Protein AF-A0A5D0HX13-F1 (afdb_monomer_lite)

Sequence (156 aa):
DEIVETLEDRIVGRVSLNDVHNPLTDELLVKAGDLIDDKIAKAIGDTPIESIEVRSPLSCEALQGICAKCYGRNLATGKMVQRGEAVGVVAAQSIGEPGTQLTLRTFHVGGIAGNISEENKLAVKFDGVAEIEDLKTVKGTDNDGNEVDIVISRTS

Structure (mmCIF, N/CA/C/O backbone):
data_AF-A0A5D0HX13-F1
#
_entry.id   AF-A0A5D0HX13-F1
#
loop_
_atom_site.group_PDB
_atom_site.id
_atom_site.type_symbol
_atom_site.label_atom_id
_atom_site.label_alt_id
_atom_site.label_comp_id
_atom_site.label_asym_id
_atom_site.label_entity_id
_atom_site.label_seq_id
_atom_site.pdbx_PDB_ins_code
_atom_site.Cartn_x
_atom_site.Cartn_y
_atom_site.Cartn_z
_atom_site.occupancy
_atom_site.B_iso_or_equiv
_atom_site.auth_seq_id
_atom_site.auth_comp_id
_atom_site.auth_asym_id
_atom_site.auth_atom_id
_atom_site.pdbx_PDB_model_num
ATOM 1 N N . ASP A 1 1 ? 12.486 6.160 -19.472 1.00 46.28 1 ASP A N 1
ATOM 2 C CA . ASP A 1 1 ? 12.440 5.754 -18.059 1.00 46.28 1 ASP A CA 1
ATOM 3 C C . ASP A 1 1 ? 12.602 4.258 -17.931 1.00 46.28 1 ASP A C 1
ATOM 5 O O . ASP A 1 1 ? 11.804 3.502 -18.473 1.00 46.28 1 ASP A O 1
ATOM 9 N N . GLU A 1 2 ? 13.682 3.838 -17.287 1.00 56.38 2 GLU A N 1
ATOM 10 C CA . GLU A 1 2 ? 13.878 2.450 -16.879 1.00 56.38 2 GLU A CA 1
ATOM 11 C C . GLU A 1 2 ? 12.826 2.127 -15.808 1.00 56.38 2 GLU A C 1
ATOM 13 O O . GLU A 1 2 ? 12.730 2.816 -14.789 1.00 56.38 2 GLU A O 1
ATOM 18 N N . ILE A 1 3 ? 11.963 1.143 -16.070 1.00 61.44 3 ILE A N 1
ATOM 19 C CA . ILE A 1 3 ? 10.926 0.742 -15.116 1.00 61.44 3 ILE A CA 1
ATOM 20 C C . ILE A 1 3 ? 11.617 -0.076 -14.025 1.00 61.44 3 ILE A C 1
ATOM 22 O O . ILE A 1 3 ? 11.815 -1.275 -14.183 1.00 61.44 3 ILE A O 1
ATOM 26 N N . VAL A 1 4 ? 11.999 0.591 -12.934 1.00 72.19 4 VAL A N 1
ATOM 27 C CA . VAL A 1 4 ? 12.655 -0.049 -11.780 1.00 72.19 4 VAL A CA 1
ATOM 28 C C . VAL A 1 4 ? 11.710 -1.033 -11.077 1.00 72.19 4 VAL A C 1
ATOM 30 O O . VAL A 1 4 ? 12.146 -2.085 -10.624 1.00 72.19 4 VAL A O 1
ATOM 33 N N . GLU A 1 5 ? 10.412 -0.717 -11.019 1.00 79.06 5 GLU A N 1
ATOM 34 C CA . GLU A 1 5 ? 9.367 -1.583 -10.457 1.00 79.06 5 GLU A CA 1
ATOM 35 C C . GLU A 1 5 ? 8.088 -1.497 -11.296 1.00 79.06 5 GLU A C 1
ATOM 37 O O . GLU A 1 5 ? 7.680 -0.414 -11.734 1.00 79.06 5 GLU A O 1
ATOM 42 N N . THR A 1 6 ? 7.439 -2.640 -11.507 1.00 88.19 6 THR A N 1
ATOM 43 C CA . THR A 1 6 ? 6.169 -2.738 -12.233 1.00 88.19 6 THR A CA 1
ATOM 44 C C . THR A 1 6 ? 5.003 -2.215 -11.384 1.00 88.19 6 THR A C 1
ATOM 46 O O . THR A 1 6 ? 5.090 -2.086 -10.161 1.00 88.19 6 THR A O 1
ATOM 49 N N . LEU A 1 7 ? 3.874 -1.881 -12.027 1.00 88.62 7 LEU A N 1
ATOM 50 C CA . LEU A 1 7 ? 2.680 -1.422 -11.305 1.00 88.62 7 LEU A CA 1
ATOM 51 C C . LEU A 1 7 ? 2.157 -2.503 -10.350 1.00 88.62 7 LEU A C 1
ATOM 53 O O . LEU A 1 7 ? 1.775 -2.172 -9.231 1.00 88.62 7 LEU A O 1
ATOM 57 N N . GLU A 1 8 ? 2.181 -3.770 -10.777 1.00 90.19 8 GLU A N 1
ATOM 58 C CA . GLU A 1 8 ? 1.754 -4.928 -9.983 1.00 90.19 8 GLU A CA 1
ATOM 59 C C . GLU A 1 8 ? 2.493 -4.997 -8.638 1.00 90.19 8 GLU A C 1
ATOM 61 O O . GLU A 1 8 ? 1.841 -4.987 -7.594 1.00 90.19 8 GLU A O 1
ATOM 66 N N . ASP A 1 9 ? 3.826 -4.931 -8.637 1.00 90.00 9 ASP A N 1
ATOM 67 C CA . ASP A 1 9 ? 4.639 -5.056 -7.421 1.00 90.00 9 ASP A CA 1
ATOM 68 C C . ASP A 1 9 ? 4.383 -3.908 -6.436 1.00 90.00 9 ASP A C 1
ATOM 70 O O . ASP A 1 9 ? 4.403 -4.091 -5.216 1.00 90.00 9 ASP A O 1
ATOM 74 N N . ARG A 1 10 ? 4.061 -2.716 -6.953 1.00 90.50 10 ARG A N 1
ATOM 75 C CA . ARG A 1 10 ? 3.806 -1.522 -6.135 1.00 90.50 10 ARG A CA 1
ATOM 76 C C . ARG A 1 10 ? 2.434 -1.518 -5.463 1.00 90.50 10 ARG A C 1
ATOM 78 O O . ARG A 1 10 ? 2.281 -0.897 -4.404 1.00 90.50 10 ARG A O 1
ATOM 85 N N . ILE A 1 11 ? 1.426 -2.146 -6.074 1.00 92.69 11 ILE A N 1
ATOM 86 C CA . ILE A 1 11 ? 0.038 -2.116 -5.578 1.00 92.69 11 ILE A CA 1
ATOM 87 C C . ILE A 1 11 ? -0.329 -3.327 -4.716 1.00 92.69 11 ILE A C 1
ATOM 89 O O . ILE A 1 11 ? -1.286 -3.237 -3.940 1.00 92.69 11 ILE A O 1
ATOM 93 N N . VAL A 1 12 ? 0.410 -4.439 -4.810 1.00 94.19 12 VAL A N 1
ATOM 94 C CA . VAL A 1 12 ? 0.149 -5.645 -4.009 1.00 94.19 12 VAL A CA 1
ATOM 95 C C . VAL A 1 12 ? 0.103 -5.311 -2.517 1.00 94.19 12 VAL A C 1
ATOM 97 O O . VAL A 1 12 ? 0.965 -4.636 -1.953 1.00 94.19 12 VAL A O 1
ATOM 100 N N . GLY A 1 13 ? -0.940 -5.797 -1.847 1.00 93.50 13 GLY A N 1
ATOM 101 C CA . GLY A 1 13 ? -1.130 -5.620 -0.413 1.00 93.50 13 GLY A CA 1
ATOM 102 C C . GLY A 1 13 ? -1.632 -4.235 0.000 1.00 93.50 13 GLY A C 1
ATOM 103 O O . GLY A 1 13 ? -1.817 -3.997 1.197 1.00 93.50 13 GLY A O 1
ATOM 104 N N . ARG A 1 14 ? -1.892 -3.324 -0.943 1.00 95.25 14 ARG A N 1
ATOM 105 C CA . ARG A 1 14 ? -2.580 -2.053 -0.677 1.00 95.25 14 ARG A CA 1
ATOM 106 C C . ARG A 1 14 ? -4.092 -2.213 -0.791 1.00 95.25 14 ARG A C 1
ATOM 108 O O . ARG A 1 14 ? -4.596 -3.212 -1.287 1.00 95.25 14 ARG A O 1
ATOM 115 N N . VAL A 1 15 ? -4.824 -1.227 -0.280 1.00 95.88 15 VAL A N 1
ATOM 116 C CA . VAL A 1 15 ? -6.291 -1.183 -0.351 1.00 95.88 15 VAL A CA 1
ATOM 117 C C . VAL A 1 15 ? -6.694 -0.133 -1.373 1.00 95.88 15 VAL A C 1
ATOM 119 O O . VAL A 1 15 ? -6.212 1.000 -1.289 1.00 95.88 15 VAL A O 1
ATOM 122 N N . SER A 1 16 ? -7.580 -0.490 -2.303 1.00 96.00 16 SER A N 1
ATOM 123 C CA . SER A 1 16 ? -8.045 0.444 -3.331 1.00 96.00 16 SER A CA 1
ATOM 124 C C . SER A 1 16 ? -8.843 1.590 -2.707 1.00 96.00 16 SER A C 1
ATOM 126 O O . SER A 1 16 ? -9.630 1.374 -1.776 1.00 96.00 16 SER A O 1
ATOM 128 N N . LEU A 1 17 ? -8.640 2.817 -3.191 1.00 94.06 17 LEU A N 1
ATOM 129 C CA . LEU A 1 17 ? -9.460 3.960 -2.787 1.00 94.06 17 LEU A CA 1
ATOM 130 C C . LEU A 1 17 ? -10.790 3.976 -3.546 1.00 94.06 17 LEU A C 1
ATOM 132 O O . LEU A 1 17 ? -11.833 4.156 -2.921 1.00 94.06 17 LEU A O 1
ATOM 136 N N . ASN A 1 18 ? -10.731 3.734 -4.856 1.00 93.38 18 ASN A N 1
ATOM 137 C CA . ASN A 1 18 ? -11.857 3.788 -5.783 1.00 93.38 18 ASN A CA 1
ATOM 138 C C . ASN A 1 18 ? -12.126 2.414 -6.416 1.00 93.38 18 ASN A C 1
ATOM 140 O O . ASN A 1 18 ? -11.303 1.499 -6.322 1.00 93.38 18 ASN A O 1
ATOM 144 N N . ASP A 1 19 ? -13.291 2.267 -7.042 1.00 93.56 19 ASP A N 1
ATOM 145 C CA . ASP A 1 19 ? -13.592 1.102 -7.872 1.00 93.56 19 ASP A CA 1
ATOM 146 C C . ASP A 1 19 ? -12.691 1.141 -9.118 1.00 93.56 19 ASP A C 1
ATOM 148 O O . ASP A 1 19 ? -12.628 2.157 -9.813 1.00 93.56 19 ASP A O 1
ATOM 152 N N . VAL A 1 20 ? -11.967 0.054 -9.387 1.00 91.62 20 VAL A N 1
ATOM 153 C CA . VAL A 1 20 ? -11.089 -0.064 -10.558 1.00 91.62 20 VAL A CA 1
ATOM 154 C C . VAL A 1 20 ? -11.750 -0.995 -11.559 1.00 91.62 20 VAL A C 1
ATOM 156 O O . VAL A 1 20 ? -11.992 -2.168 -11.266 1.00 91.62 20 VAL A O 1
ATOM 159 N N . HIS A 1 21 ? -12.013 -0.465 -12.747 1.00 91.06 21 HIS A N 1
ATOM 160 C CA . HIS A 1 21 ? -12.607 -1.192 -13.860 1.00 91.06 21 HIS A CA 1
ATOM 161 C C . HIS A 1 21 ? -11.573 -1.443 -14.950 1.00 91.06 21 HIS A C 1
ATOM 163 O O . HIS A 1 21 ? -10.673 -0.632 -15.170 1.00 91.06 21 HIS A O 1
ATOM 169 N N . ASN A 1 22 ? -11.725 -2.556 -15.657 1.00 89.75 22 ASN A N 1
ATOM 170 C CA . ASN A 1 22 ? -10.958 -2.820 -16.859 1.00 89.75 22 ASN A CA 1
ATOM 171 C C . ASN A 1 22 ? -11.468 -1.914 -17.999 1.00 89.75 22 ASN A C 1
ATOM 173 O O . ASN A 1 22 ? -12.632 -2.036 -18.381 1.00 89.75 22 ASN A O 1
ATOM 177 N N . PRO A 1 23 ? -10.627 -1.054 -18.600 1.00 85.81 23 PRO A N 1
ATOM 178 C CA . PRO A 1 23 ? -11.056 -0.149 -19.669 1.00 85.81 23 PRO A CA 1
ATOM 179 C C . PRO A 1 23 ? -11.479 -0.867 -20.963 1.00 85.81 23 PRO A C 1
ATOM 181 O O . PRO A 1 23 ? -12.130 -0.259 -21.808 1.00 85.81 23 PRO A O 1
ATOM 184 N N . LEU A 1 24 ? -11.104 -2.139 -21.142 1.00 86.00 24 LEU A N 1
ATOM 185 C CA . LEU A 1 24 ? -11.414 -2.923 -22.342 1.00 86.00 24 LEU A CA 1
ATOM 186 C C . LEU A 1 24 ? -12.722 -3.710 -22.216 1.00 86.00 24 LEU A C 1
ATOM 188 O O . LEU A 1 24 ? -13.447 -3.852 -23.198 1.00 86.00 24 LEU A O 1
ATOM 192 N N . THR A 1 25 ? -13.005 -4.254 -21.030 1.00 87.44 25 THR A N 1
ATOM 193 C CA . THR A 1 25 ? -14.149 -5.155 -20.795 1.00 87.44 25 THR A CA 1
ATOM 194 C C . THR A 1 25 ? -15.234 -4.552 -19.908 1.00 87.44 25 THR A C 1
ATOM 196 O O . THR A 1 25 ? -16.294 -5.158 -19.775 1.00 87.44 25 THR A O 1
ATOM 199 N N . ASP A 1 26 ? -14.975 -3.389 -19.301 1.00 85.88 26 ASP A N 1
ATOM 200 C CA . ASP A 1 26 ? -15.815 -2.730 -18.287 1.00 85.88 26 ASP A CA 1
ATOM 201 C C . ASP A 1 26 ? -16.067 -3.590 -17.027 1.00 85.88 26 ASP A C 1
ATOM 203 O O . ASP A 1 26 ? -16.931 -3.313 -16.193 1.00 85.88 26 ASP A O 1
ATOM 207 N N . GLU A 1 27 ? -15.281 -4.655 -16.849 1.00 90.44 27 GLU A N 1
ATOM 208 C CA . GLU A 1 27 ? -15.369 -5.543 -15.694 1.00 90.44 27 GLU A CA 1
ATOM 209 C C . GLU A 1 27 ? -14.724 -4.899 -14.460 1.00 90.44 27 GLU A C 1
ATOM 211 O O . GLU A 1 27 ? -13.634 -4.328 -14.532 1.00 90.44 27 GLU A O 1
ATOM 216 N N . LEU A 1 28 ? -15.386 -5.010 -13.307 1.00 91.19 28 LEU A N 1
ATOM 217 C CA . LEU A 1 28 ? -14.853 -4.544 -12.029 1.00 91.19 28 LEU A CA 1
ATOM 218 C C . LEU A 1 28 ? -13.714 -5.469 -11.564 1.00 91.19 28 LEU A C 1
ATOM 220 O O . LEU A 1 28 ? -13.959 -6.620 -11.206 1.00 91.19 28 LEU A O 1
ATOM 224 N N . LEU A 1 29 ? -12.485 -4.949 -11.516 1.00 90.56 29 LEU A N 1
ATOM 225 C CA . LEU A 1 29 ? -11.296 -5.684 -11.067 1.00 90.56 29 LEU A CA 1
ATOM 226 C C . LEU A 1 29 ? -11.161 -5.677 -9.541 1.00 90.56 29 LEU A C 1
ATOM 228 O O . LEU A 1 29 ? -10.878 -6.706 -8.928 1.00 90.56 29 LEU A O 1
ATOM 232 N N . VAL A 1 30 ? -11.355 -4.510 -8.921 1.00 93.38 30 VAL A N 1
ATOM 233 C CA . VAL A 1 30 ? -11.331 -4.351 -7.462 1.00 93.38 30 VAL A CA 1
ATOM 234 C C . VAL A 1 30 ? -12.288 -3.257 -7.025 1.00 93.38 30 VAL A C 1
ATOM 236 O O . VAL A 1 30 ? -12.402 -2.213 -7.664 1.00 93.38 30 VAL A O 1
ATOM 239 N N . LYS A 1 31 ? -12.975 -3.498 -5.910 1.00 94.62 31 LYS A N 1
ATOM 240 C CA . LYS A 1 31 ? -13.889 -2.536 -5.308 1.00 94.62 31 LYS A CA 1
ATOM 241 C C . LYS A 1 31 ? -13.152 -1.564 -4.382 1.00 94.62 31 LYS A C 1
ATOM 243 O O . LYS A 1 31 ? -12.159 -1.908 -3.736 1.00 94.62 31 LYS A O 1
ATOM 248 N N . ALA A 1 32 ? -13.691 -0.363 -4.242 1.00 94.31 32 ALA A N 1
ATOM 249 C CA . ALA A 1 32 ? -13.284 0.636 -3.276 1.00 94.31 32 ALA A CA 1
ATOM 250 C C . ALA A 1 32 ? -13.268 0.051 -1.855 1.00 94.31 32 ALA A C 1
ATOM 252 O O . ALA A 1 32 ? -14.277 -0.419 -1.317 1.00 94.31 32 ALA A O 1
ATOM 253 N N . GLY A 1 33 ? -12.107 0.131 -1.210 1.00 92.44 33 GLY A N 1
ATOM 254 C CA . GLY A 1 33 ? -11.909 -0.315 0.161 1.00 92.44 33 GLY A CA 1
ATOM 255 C C . GLY A 1 33 ? -11.588 -1.798 0.338 1.00 92.44 33 GLY A C 1
ATOM 256 O O . GLY A 1 33 ? -11.476 -2.199 1.507 1.00 92.44 33 GLY A O 1
ATOM 257 N N . ASP A 1 34 ? -11.413 -2.547 -0.756 1.00 94.25 34 ASP A N 1
ATOM 258 C CA . ASP A 1 34 ? -10.943 -3.935 -0.762 1.00 94.25 34 ASP A CA 1
ATOM 259 C C . ASP A 1 34 ? -9.421 -4.029 -0.951 1.00 94.25 34 ASP A C 1
ATOM 261 O O . ASP A 1 34 ? -8.762 -3.115 -1.459 1.00 94.25 34 ASP A O 1
ATOM 265 N N . LEU A 1 35 ? -8.856 -5.137 -0.467 1.00 94.25 35 LEU A N 1
ATOM 266 C CA . LEU A 1 35 ? -7.428 -5.427 -0.536 1.00 94.25 35 LEU A CA 1
ATOM 267 C C . LEU A 1 35 ? -7.051 -5.904 -1.943 1.00 94.25 35 LEU A C 1
ATOM 269 O O . LEU A 1 35 ? -7.709 -6.773 -2.508 1.00 94.25 35 LEU A O 1
ATOM 273 N N . ILE A 1 36 ? -5.956 -5.370 -2.471 1.00 94.81 36 ILE A N 1
ATOM 274 C CA . ILE A 1 36 ? -5.354 -5.815 -3.722 1.00 94.81 36 ILE A CA 1
ATOM 275 C C . ILE A 1 36 ? -4.466 -7.024 -3.411 1.00 94.81 36 ILE A C 1
ATOM 277 O O . ILE A 1 36 ? -3.342 -6.891 -2.919 1.00 94.81 36 ILE A O 1
ATOM 281 N N . ASP A 1 37 ? -4.998 -8.215 -3.666 1.00 92.69 37 ASP A N 1
ATOM 282 C CA . ASP A 1 37 ? -4.248 -9.470 -3.596 1.00 92.69 37 ASP A CA 1
ATOM 283 C C . ASP A 1 37 ? -3.393 -9.683 -4.852 1.00 92.69 37 ASP A C 1
ATOM 285 O O . ASP A 1 37 ? -3.631 -9.073 -5.892 1.00 92.69 37 ASP A O 1
ATOM 289 N N . ASP A 1 38 ? -2.449 -10.625 -4.790 1.00 92.38 38 ASP A N 1
ATOM 290 C CA . ASP A 1 38 ? -1.531 -10.953 -5.892 1.00 92.38 38 ASP A CA 1
ATOM 291 C C . ASP A 1 38 ? -2.270 -11.260 -7.212 1.00 92.38 38 ASP A C 1
ATOM 293 O O . ASP A 1 38 ? -1.835 -10.884 -8.296 1.00 92.38 38 ASP A O 1
ATOM 297 N N . LYS A 1 39 ? -3.446 -11.900 -7.128 1.00 92.81 39 LYS A N 1
ATOM 298 C CA . LYS A 1 39 ? -4.290 -12.193 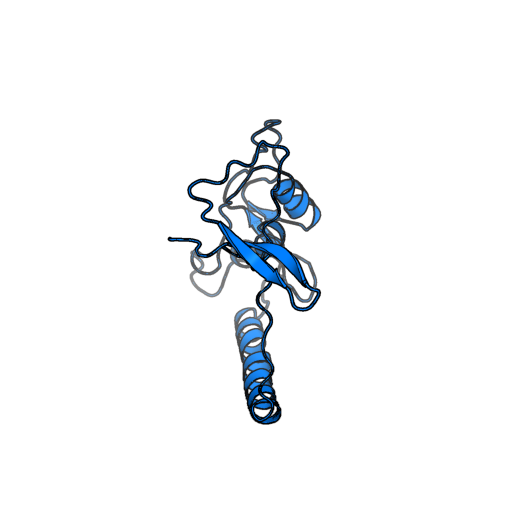-8.300 1.00 92.81 39 LYS A CA 1
ATOM 299 C C . LYS A 1 39 ? -4.898 -10.936 -8.920 1.00 92.81 39 LYS A C 1
ATOM 301 O O . LYS A 1 39 ? -4.962 -10.835 -10.139 1.00 92.81 39 LYS A O 1
ATOM 306 N N . ILE A 1 40 ? -5.358 -10.011 -8.078 1.00 92.12 40 ILE A N 1
ATOM 307 C CA . ILE A 1 40 ? -5.976 -8.752 -8.507 1.00 92.12 40 ILE A CA 1
ATOM 308 C C . ILE A 1 40 ? -4.897 -7.843 -9.094 1.00 92.12 40 ILE A C 1
ATOM 310 O O . ILE A 1 40 ? -5.100 -7.272 -10.159 1.00 92.12 40 ILE A O 1
ATOM 314 N N . ALA A 1 41 ? -3.733 -7.760 -8.445 1.00 92.81 41 ALA A N 1
ATOM 315 C CA . ALA A 1 41 ? -2.598 -6.991 -8.941 1.00 92.81 41 ALA A CA 1
ATOM 316 C C . ALA A 1 41 ? -2.138 -7.471 -10.320 1.00 92.81 41 ALA A C 1
ATOM 318 O O . ALA A 1 41 ? -1.926 -6.647 -11.204 1.00 92.81 41 ALA A O 1
ATOM 319 N N . LYS A 1 42 ? -2.069 -8.792 -10.528 1.00 92.50 42 LYS A N 1
ATOM 320 C CA . LYS A 1 42 ? -1.749 -9.363 -11.837 1.00 92.50 42 LYS A CA 1
ATOM 321 C C . LYS A 1 42 ? -2.812 -9.038 -12.888 1.00 92.50 42 LYS A C 1
ATOM 323 O O . LYS A 1 42 ? -2.473 -8.577 -13.968 1.00 92.50 42 LYS A O 1
ATOM 328 N N . ALA A 1 43 ? -4.093 -9.210 -12.552 1.00 91.19 43 ALA A N 1
ATOM 329 C CA . ALA A 1 43 ? -5.187 -8.860 -13.459 1.00 91.19 43 ALA A CA 1
ATOM 330 C C . ALA A 1 43 ? -5.150 -7.376 -13.862 1.00 91.19 43 ALA A C 1
ATOM 332 O O . ALA A 1 43 ? -5.430 -7.048 -15.006 1.00 91.19 43 ALA A O 1
ATOM 333 N N . ILE A 1 44 ? -4.764 -6.489 -12.942 1.00 90.00 44 ILE A N 1
ATOM 334 C CA . ILE A 1 44 ? -4.532 -5.069 -13.218 1.00 90.00 44 ILE A CA 1
ATOM 335 C C . ILE A 1 44 ? -3.296 -4.870 -14.107 1.00 90.00 44 ILE A C 1
ATOM 337 O O . ILE A 1 44 ? -3.357 -4.091 -15.053 1.00 90.00 44 ILE A O 1
ATOM 341 N N . GLY A 1 45 ? -2.190 -5.565 -13.838 1.00 88.44 45 GLY A N 1
ATOM 342 C CA . GLY A 1 45 ? -0.967 -5.487 -14.645 1.00 88.44 45 GLY A CA 1
ATOM 343 C C . GLY A 1 45 ? -1.159 -5.934 -16.098 1.00 88.44 45 GLY A C 1
ATOM 344 O O . GLY A 1 45 ? -0.512 -5.392 -16.991 1.00 88.44 45 GLY A O 1
ATOM 345 N N . ASP A 1 46 ? -2.091 -6.860 -16.339 1.00 89.00 46 ASP A N 1
ATOM 346 C CA . ASP A 1 46 ? -2.480 -7.326 -17.677 1.00 89.00 46 ASP A CA 1
ATOM 347 C C . ASP A 1 46 ? -3.373 -6.313 -18.434 1.00 89.00 46 ASP A C 1
ATOM 349 O O . ASP A 1 46 ? -3.622 -6.467 -19.632 1.00 89.00 46 ASP A O 1
ATOM 353 N N . THR A 1 47 ? -3.869 -5.267 -17.761 1.00 87.88 47 THR A N 1
ATOM 354 C CA . THR A 1 47 ? -4.663 -4.192 -18.381 1.00 87.88 47 THR A CA 1
ATOM 355 C C . THR A 1 47 ? -3.805 -2.977 -18.736 1.00 87.88 47 THR A C 1
ATOM 357 O O . THR A 1 47 ? -2.756 -2.762 -18.133 1.00 87.88 47 THR A O 1
ATOM 360 N N . PRO A 1 48 ? -4.249 -2.109 -19.668 1.00 85.94 48 PRO A N 1
ATOM 361 C CA . PRO A 1 48 ? -3.521 -0.886 -20.019 1.00 85.94 48 PRO A CA 1
ATOM 362 C C . PRO A 1 48 ? -3.655 0.226 -18.954 1.00 85.94 48 PRO A C 1
ATOM 364 O O . PRO A 1 48 ? -3.604 1.409 -19.279 1.00 85.94 48 PRO A O 1
ATOM 367 N N . ILE A 1 49 ? -3.873 -0.128 -17.683 1.00 87.38 49 ILE A N 1
ATOM 368 C CA . ILE A 1 49 ? -3.985 0.827 -16.579 1.00 87.38 49 ILE A CA 1
ATOM 369 C C . ILE A 1 49 ? -2.578 1.232 -16.137 1.00 87.38 49 ILE A C 1
ATOM 371 O O . ILE A 1 49 ? -1.786 0.402 -15.702 1.00 87.38 49 ILE A O 1
ATOM 375 N N . GLU A 1 50 ? -2.275 2.526 -16.210 1.00 86.38 50 GLU A N 1
ATOM 376 C CA . GLU A 1 50 ? -0.957 3.052 -15.830 1.00 86.38 50 GLU A CA 1
ATOM 377 C C . GLU A 1 50 ? -0.895 3.543 -14.378 1.00 86.38 50 GLU A C 1
ATOM 379 O O . GLU A 1 50 ? 0.181 3.610 -13.784 1.00 86.38 50 GLU A O 1
ATOM 384 N N . SER A 1 51 ? -2.038 3.897 -13.783 1.00 89.12 51 SER A N 1
ATOM 385 C CA . SER A 1 51 ? -2.095 4.461 -12.433 1.00 89.12 51 SER A CA 1
ATOM 386 C C . SER A 1 51 ? -3.376 4.083 -11.696 1.00 89.12 51 SER A C 1
ATOM 388 O O . SER A 1 51 ? -4.440 3.955 -12.299 1.00 89.12 51 SER A O 1
ATOM 390 N N . ILE A 1 52 ? -3.256 3.890 -10.379 1.00 91.25 52 ILE A N 1
ATOM 391 C CA . ILE A 1 52 ? -4.360 3.549 -9.475 1.00 91.25 52 ILE A CA 1
ATOM 392 C C . ILE A 1 52 ? -4.216 4.339 -8.180 1.00 91.25 52 ILE A C 1
ATOM 394 O O . ILE A 1 52 ? -3.122 4.476 -7.629 1.00 91.25 52 ILE A O 1
ATOM 398 N N . GLU A 1 53 ? -5.346 4.806 -7.659 1.00 93.19 53 GLU A N 1
ATOM 399 C CA . GLU A 1 53 ? -5.419 5.433 -6.348 1.00 93.19 53 GLU A CA 1
ATOM 400 C C . GLU A 1 53 ? -5.602 4.384 -5.247 1.00 93.19 53 GLU A C 1
ATOM 402 O O . GLU A 1 53 ? -6.609 3.675 -5.173 1.00 93.19 53 GLU A O 1
ATOM 407 N N . VAL A 1 54 ? -4.622 4.314 -4.348 1.00 95.50 54 VAL A N 1
ATOM 408 C CA . VAL A 1 54 ? -4.636 3.423 -3.185 1.00 95.50 54 VAL A CA 1
ATOM 409 C C . VAL A 1 54 ? -4.652 4.222 -1.891 1.00 95.50 54 VAL A C 1
ATOM 411 O O . VAL A 1 54 ? -4.188 5.361 -1.818 1.00 95.50 54 VAL A O 1
ATOM 414 N N . ARG A 1 55 ? -5.156 3.609 -0.821 1.00 95.19 55 ARG A N 1
ATOM 415 C CA . ARG A 1 55 ? -5.084 4.205 0.514 1.00 95.19 55 ARG A CA 1
ATOM 416 C C . ARG A 1 55 ? -3.640 4.222 1.007 1.00 95.19 55 ARG A C 1
ATOM 418 O O . ARG A 1 55 ? -2.908 3.246 0.858 1.00 95.19 55 ARG A O 1
ATOM 425 N N . SER A 1 56 ? -3.268 5.323 1.653 1.00 94.44 56 SER A N 1
ATOM 426 C CA . SER A 1 56 ? -1.928 5.536 2.194 1.00 94.44 56 SER A CA 1
ATOM 427 C C . SER A 1 56 ? -1.965 5.769 3.707 1.00 94.44 56 SER A C 1
ATOM 429 O O . SER A 1 56 ? -2.917 6.375 4.214 1.00 94.44 56 SER A O 1
ATOM 431 N N . PRO A 1 57 ? -0.920 5.355 4.452 1.00 93.81 57 PRO A N 1
ATOM 432 C CA . PRO A 1 57 ? -0.724 5.774 5.836 1.00 93.81 57 PRO A CA 1
ATOM 433 C C . PRO A 1 57 ? -0.628 7.297 5.996 1.00 93.81 57 PRO A C 1
ATOM 435 O O . PRO A 1 57 ? -1.047 7.818 7.024 1.00 93.81 57 PRO A O 1
ATOM 438 N N . LEU A 1 58 ? -0.115 8.008 4.981 1.00 93.31 58 LEU A N 1
ATOM 439 C CA . LEU A 1 58 ? 0.064 9.467 5.004 1.00 93.31 58 LEU A CA 1
ATOM 440 C C . LEU A 1 58 ? -1.261 10.233 4.925 1.00 93.31 58 LEU A C 1
ATOM 442 O O . LEU A 1 58 ? -1.357 11.348 5.423 1.00 93.31 58 LEU A O 1
ATOM 446 N N . SER A 1 59 ? -2.279 9.631 4.312 1.00 94.38 59 SER A N 1
ATOM 447 C CA . SER A 1 59 ? -3.613 10.212 4.151 1.00 94.38 59 SER A CA 1
ATOM 448 C C . SER A 1 59 ? -4.617 9.625 5.153 1.00 94.38 59 SER A C 1
ATOM 450 O O . SER A 1 59 ? -5.819 9.599 4.894 1.00 94.38 59 SER A O 1
ATOM 452 N N . CYS A 1 60 ? -4.138 9.049 6.260 1.00 95.19 60 CYS A N 1
ATOM 453 C CA . CYS A 1 60 ? -4.988 8.419 7.264 1.00 95.19 60 CYS A CA 1
ATOM 454 C C . CYS A 1 60 ? -5.525 9.462 8.254 1.00 95.19 60 CYS A C 1
ATOM 456 O O . CYS A 1 60 ? -4.758 10.128 8.936 1.00 95.19 60 CYS A O 1
ATOM 458 N N . GLU A 1 61 ? -6.845 9.535 8.412 1.00 94.69 61 GLU A N 1
ATOM 459 C CA . GLU A 1 61 ? -7.526 10.480 9.318 1.00 94.69 61 GLU A CA 1
ATOM 460 C C . GLU A 1 61 ? -7.637 9.970 10.770 1.00 94.69 61 GLU A C 1
ATOM 462 O O . GLU A 1 61 ? -8.418 10.474 11.577 1.00 94.69 61 GLU A O 1
ATOM 467 N N . ALA A 1 62 ? -6.895 8.918 11.120 1.00 92.75 62 ALA A N 1
ATOM 468 C CA . ALA A 1 62 ? -6.927 8.364 12.468 1.00 92.75 62 ALA A CA 1
ATOM 469 C C . ALA A 1 62 ? -6.222 9.318 13.445 1.00 92.75 62 ALA A C 1
ATOM 471 O O . ALA A 1 62 ? -5.074 9.688 13.227 1.00 92.75 62 ALA A O 1
ATOM 472 N N . LEU A 1 63 ? -6.890 9.670 14.550 1.00 91.81 63 LEU A N 1
ATOM 473 C CA . LEU A 1 63 ? -6.342 10.574 15.574 1.00 91.81 63 LEU A CA 1
ATOM 474 C C . LEU A 1 63 ? -5.040 10.053 16.203 1.00 91.81 63 LEU A C 1
ATOM 476 O O . LEU A 1 63 ? -4.167 10.836 16.564 1.00 91.81 63 LEU A O 1
ATOM 480 N N . GLN A 1 64 ? -4.921 8.732 16.356 1.00 90.12 64 GLN A N 1
ATOM 481 C CA . GLN A 1 64 ? -3.738 8.080 16.903 1.00 90.12 64 GLN A CA 1
ATOM 482 C C . GLN A 1 64 ? -3.481 6.761 16.171 1.00 90.12 64 GLN A C 1
ATOM 484 O O . GLN A 1 64 ? -4.348 5.887 16.109 1.00 90.12 64 GLN A O 1
ATOM 489 N N . GLY A 1 65 ? -2.264 6.606 15.649 1.00 91.44 65 GLY A N 1
ATOM 490 C CA . GLY A 1 65 ? -1.874 5.441 14.857 1.00 91.44 65 GLY A CA 1
ATOM 491 C C . GLY A 1 65 ? -2.420 5.484 13.428 1.00 91.44 65 GLY A C 1
ATOM 492 O O . GLY A 1 65 ? -2.704 6.547 12.887 1.00 91.44 65 GLY A O 1
ATOM 493 N N . ILE A 1 66 ? -2.532 4.314 12.799 1.00 94.31 66 ILE A N 1
ATOM 494 C CA . ILE A 1 66 ? -2.974 4.161 11.407 1.00 94.31 66 ILE A CA 1
ATOM 495 C C . ILE A 1 66 ? -4.095 3.119 11.373 1.00 94.31 66 ILE A C 1
ATOM 497 O O . ILE A 1 66 ? -4.037 2.108 12.076 1.00 94.31 66 ILE A O 1
ATOM 501 N N . CYS A 1 67 ? -5.136 3.350 10.570 1.00 94.88 67 CYS A N 1
ATOM 502 C CA . CYS A 1 67 ? -6.201 2.363 10.409 1.00 94.88 67 CYS A CA 1
ATOM 503 C C . CYS A 1 67 ? -5.726 1.168 9.566 1.00 94.88 67 CYS A C 1
ATOM 505 O O . CYS A 1 67 ? -4.891 1.319 8.674 1.00 94.88 67 CYS A O 1
ATOM 507 N N . ALA A 1 68 ? -6.314 -0.014 9.786 1.00 94.06 68 ALA A N 1
ATOM 508 C CA . ALA A 1 68 ? -5.922 -1.224 9.059 1.00 94.06 68 ALA A CA 1
ATOM 509 C C . ALA A 1 68 ? -5.959 -1.022 7.535 1.00 94.06 68 ALA A C 1
ATOM 511 O O . ALA A 1 68 ? -5.004 -1.364 6.851 1.00 94.06 68 ALA A O 1
ATOM 512 N N . LYS A 1 69 ? -7.009 -0.377 7.009 1.00 94.19 69 LYS A N 1
ATOM 513 C CA . LYS A 1 69 ? -7.177 -0.146 5.565 1.00 94.19 69 LYS A CA 1
ATOM 514 C C . LYS A 1 69 ? -6.114 0.770 4.948 1.00 94.19 69 LYS A C 1
ATOM 516 O O . LYS A 1 69 ? -5.763 0.569 3.798 1.00 94.19 69 LYS A O 1
ATOM 521 N N . CYS A 1 70 ? -5.609 1.762 5.680 1.00 94.88 70 CYS A N 1
ATOM 522 C CA . CYS A 1 70 ? -4.553 2.648 5.179 1.00 94.88 70 CYS A CA 1
ATOM 523 C C . CYS A 1 70 ? -3.171 1.993 5.213 1.00 94.88 70 CYS A C 1
ATOM 525 O O . CYS A 1 70 ? -2.306 2.368 4.430 1.00 94.88 70 CYS A O 1
ATOM 527 N N . TYR A 1 71 ? -2.955 1.030 6.112 1.00 94.94 71 TYR A N 1
ATOM 528 C CA . TYR A 1 71 ? -1.727 0.243 6.131 1.00 94.94 71 TYR A CA 1
ATOM 529 C C . TYR A 1 71 ? -1.754 -0.859 5.062 1.00 94.94 71 TYR A C 1
ATOM 531 O O . TYR A 1 71 ? -0.842 -0.932 4.240 1.00 94.94 71 TYR A O 1
ATOM 539 N N . GLY A 1 72 ? -2.832 -1.653 5.036 1.00 94.75 72 GLY A N 1
ATOM 540 C CA . GLY A 1 72 ? -3.029 -2.756 4.101 1.00 94.75 72 GLY A CA 1
ATOM 541 C C . GLY A 1 72 ? -2.607 -4.112 4.672 1.00 94.75 72 GLY A C 1
ATOM 542 O O . GLY A 1 72 ? -2.946 -4.480 5.804 1.00 94.75 72 GLY A O 1
ATOM 543 N N . ARG A 1 73 ? -1.883 -4.872 3.855 1.00 94.44 73 ARG A N 1
ATOM 544 C CA . ARG A 1 73 ? -1.356 -6.201 4.157 1.00 94.44 73 ARG A CA 1
ATOM 545 C C . ARG A 1 73 ? -0.100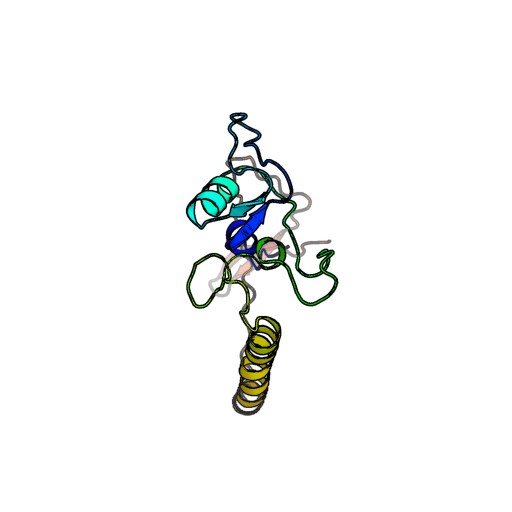 -6.104 5.015 1.00 94.44 73 ARG A C 1
ATOM 547 O O . ARG A 1 73 ? 0.808 -5.323 4.752 1.00 94.44 73 ARG A O 1
ATOM 554 N N . ASN A 1 74 ? -0.030 -6.948 6.031 1.00 93.19 74 ASN A N 1
ATOM 555 C CA . ASN A 1 74 ? 1.189 -7.203 6.771 1.00 93.19 74 ASN A CA 1
ATOM 556 C C . ASN A 1 74 ? 2.110 -8.096 5.925 1.00 93.19 74 ASN A C 1
ATOM 558 O O . ASN A 1 74 ? 1.753 -9.225 5.580 1.00 93.19 74 ASN A O 1
ATOM 562 N N . LEU A 1 75 ? 3.297 -7.581 5.605 1.00 88.00 75 LEU A N 1
ATOM 563 C CA . LEU A 1 75 ? 4.274 -8.248 4.742 1.00 88.00 75 LEU A CA 1
ATOM 564 C C . LEU A 1 75 ? 4.863 -9.522 5.367 1.00 88.00 75 LEU A C 1
ATOM 566 O O . LEU A 1 75 ? 5.267 -10.416 4.635 1.00 88.00 75 LEU A O 1
ATOM 570 N N . ALA A 1 76 ? 4.861 -9.650 6.698 1.00 88.62 76 ALA A N 1
ATOM 571 C CA . ALA A 1 76 ? 5.377 -10.837 7.377 1.00 88.62 76 ALA A CA 1
ATOM 572 C C . ALA A 1 76 ? 4.388 -12.013 7.356 1.00 88.62 76 ALA A C 1
ATOM 574 O O . ALA A 1 76 ? 4.790 -13.170 7.266 1.00 88.62 76 ALA A O 1
ATOM 575 N N . THR A 1 77 ? 3.085 -11.734 7.451 1.00 89.00 77 THR A N 1
ATOM 576 C CA . THR A 1 77 ? 2.043 -12.778 7.529 1.00 89.00 77 THR A CA 1
ATOM 577 C C . THR A 1 77 ? 1.298 -12.990 6.218 1.00 89.00 77 THR A C 1
ATOM 579 O O . THR A 1 77 ? 0.578 -13.978 6.066 1.00 89.00 77 THR A O 1
ATOM 582 N N . GLY A 1 78 ? 1.429 -12.052 5.283 1.00 88.69 78 GLY A N 1
ATOM 583 C CA . GLY A 1 78 ? 0.726 -12.071 4.012 1.00 88.69 78 GLY A CA 1
ATOM 584 C C . GLY A 1 78 ? -0.780 -11.801 4.120 1.00 88.69 78 GLY A C 1
ATOM 585 O O . GLY A 1 78 ? -1.505 -12.047 3.164 1.00 88.69 78 GLY A O 1
ATOM 586 N N . LYS A 1 79 ? -1.271 -11.326 5.268 1.00 91.38 79 LYS A N 1
ATOM 587 C CA . LYS A 1 79 ? -2.700 -11.081 5.525 1.00 91.38 79 LYS A CA 1
ATOM 588 C C . LYS A 1 79 ? -2.951 -9.622 5.875 1.00 91.38 79 LYS A C 1
ATOM 590 O O . LYS A 1 79 ? -2.020 -8.880 6.174 1.00 91.38 79 LYS A O 1
ATOM 595 N N . MET A 1 80 ? -4.218 -9.213 5.867 1.00 93.62 80 MET A N 1
ATOM 596 C CA . MET A 1 80 ? -4.622 -7.894 6.354 1.00 93.62 80 MET A CA 1
ATOM 597 C C . MET A 1 80 ? -4.098 -7.658 7.778 1.00 93.62 80 MET A C 1
ATOM 599 O O . MET A 1 80 ? -4.220 -8.538 8.634 1.00 93.62 80 MET A O 1
ATOM 603 N N . VAL A 1 81 ? -3.528 -6.477 8.027 1.00 94.62 81 VAL A N 1
ATOM 604 C CA . VAL A 1 81 ? -2.956 -6.141 9.337 1.00 94.62 81 VAL A CA 1
ATOM 605 C C . VAL A 1 81 ? -4.000 -6.229 10.450 1.00 94.62 81 VAL A C 1
ATOM 607 O O . VAL A 1 81 ? -5.162 -5.836 10.282 1.00 94.62 81 VAL A O 1
ATOM 610 N N . GLN A 1 82 ? -3.583 -6.740 11.606 1.00 92.50 82 GLN A N 1
ATOM 611 C CA . GLN A 1 82 ? -4.455 -6.857 12.768 1.00 92.50 82 GLN A CA 1
ATOM 612 C C . GLN A 1 82 ? -4.435 -5.573 13.603 1.00 92.50 82 GLN A C 1
ATOM 614 O O . GLN A 1 82 ? -3.441 -4.851 13.682 1.00 92.50 82 GLN A O 1
ATOM 619 N N . ARG A 1 83 ? -5.562 -5.268 14.255 1.00 91.62 83 ARG A N 1
ATOM 620 C CA . ARG A 1 83 ? -5.626 -4.133 15.184 1.00 91.62 83 ARG A CA 1
ATOM 621 C C . ARG A 1 83 ? -4.729 -4.405 16.391 1.00 91.62 83 ARG A C 1
ATOM 623 O O . ARG A 1 83 ? -4.818 -5.473 16.985 1.00 91.62 83 ARG A O 1
ATOM 630 N N . GLY A 1 84 ? -3.926 -3.412 16.766 1.00 90.94 84 GLY A N 1
ATOM 631 C CA . GLY A 1 84 ? -2.959 -3.519 17.863 1.00 90.94 84 GLY A CA 1
ATOM 632 C C . GLY A 1 84 ? -1.545 -3.890 17.415 1.00 90.94 84 GLY A C 1
ATOM 633 O O . GLY A 1 84 ? -0.642 -3.913 18.244 1.00 90.94 84 GLY A O 1
ATOM 634 N N . GLU A 1 85 ? -1.326 -4.134 16.122 1.00 91.56 85 GLU A N 1
ATOM 635 C CA . GLU A 1 85 ? 0.008 -4.401 15.597 1.00 91.56 85 GLU A CA 1
ATOM 636 C C . GLU A 1 85 ? 0.887 -3.139 15.606 1.00 91.56 85 GLU A C 1
ATOM 638 O O . GLU A 1 85 ? 0.471 -2.054 15.187 1.00 91.56 85 GLU A O 1
ATOM 643 N N . ALA A 1 86 ? 2.122 -3.277 16.092 1.00 92.94 86 ALA A N 1
ATOM 644 C CA . ALA A 1 86 ? 3.069 -2.178 16.269 1.00 92.94 86 ALA A CA 1
ATOM 645 C C . ALA A 1 86 ? 3.774 -1.802 14.951 1.00 92.94 86 ALA A C 1
ATOM 647 O O . ALA A 1 86 ? 5.001 -1.828 14.848 1.00 92.94 86 ALA A O 1
ATOM 648 N N . VAL A 1 87 ? 2.991 -1.421 13.937 1.00 92.81 87 VAL A N 1
ATOM 649 C CA . VAL A 1 87 ? 3.466 -1.155 12.566 1.00 92.81 87 VAL A CA 1
ATOM 650 C C . VAL A 1 87 ? 4.569 -0.094 12.478 1.00 92.81 87 VAL A C 1
ATOM 652 O O . VAL A 1 87 ? 5.413 -0.169 11.593 1.00 92.81 87 VAL A O 1
ATOM 655 N N . GLY A 1 88 ? 4.603 0.869 13.406 1.00 92.44 88 GLY A N 1
ATOM 656 C CA . GLY A 1 88 ? 5.645 1.899 13.449 1.00 92.44 88 GLY A CA 1
ATOM 657 C C . GLY A 1 88 ? 7.023 1.356 13.840 1.00 92.44 88 GLY A C 1
ATOM 658 O O . GLY A 1 88 ? 8.025 1.745 13.248 1.00 92.44 88 GLY A O 1
ATOM 659 N N . VAL A 1 89 ? 7.076 0.418 14.793 1.00 94.12 89 VAL A N 1
ATOM 660 C CA . VAL A 1 89 ? 8.334 -0.232 15.201 1.00 94.12 89 VAL A CA 1
ATOM 661 C C . VAL A 1 89 ? 8.846 -1.129 14.079 1.00 94.12 89 VAL A C 1
ATOM 663 O O . VAL A 1 89 ? 10.029 -1.081 13.753 1.00 94.12 89 VAL A O 1
ATOM 666 N N . VAL A 1 90 ? 7.941 -1.885 13.447 1.00 92.38 90 VAL A N 1
ATOM 667 C CA . VAL A 1 90 ? 8.265 -2.732 12.291 1.00 92.38 90 VAL A CA 1
ATOM 668 C C . VAL A 1 90 ? 8.848 -1.884 11.161 1.00 92.38 90 VAL A C 1
ATOM 670 O O . VAL A 1 90 ? 9.938 -2.178 10.687 1.00 92.38 90 VAL A O 1
ATOM 673 N N . ALA A 1 91 ? 8.191 -0.778 10.794 1.00 91.94 91 ALA A N 1
ATOM 674 C CA . ALA A 1 91 ? 8.677 0.116 9.743 1.00 91.94 91 ALA A CA 1
ATOM 675 C C . ALA A 1 91 ? 10.066 0.701 10.053 1.00 91.94 91 ALA A C 1
ATOM 677 O O . ALA A 1 91 ? 10.922 0.750 9.171 1.00 91.94 91 ALA A O 1
ATOM 678 N N . ALA A 1 92 ? 10.318 1.105 11.303 1.00 94.25 92 ALA A N 1
ATOM 679 C CA . ALA A 1 92 ? 11.622 1.624 11.709 1.00 94.25 92 ALA A CA 1
ATOM 680 C C . ALA A 1 92 ? 12.738 0.576 11.551 1.00 94.25 92 ALA A C 1
ATOM 682 O O . ALA A 1 92 ? 13.816 0.893 11.049 1.00 94.25 92 ALA A O 1
ATOM 683 N N . GLN A 1 93 ? 12.475 -0.676 11.931 1.00 94.69 93 GLN A N 1
ATOM 684 C CA . GLN A 1 93 ? 13.435 -1.775 11.792 1.00 94.69 93 GLN A CA 1
ATOM 685 C C . GLN A 1 93 ? 13.670 -2.158 10.330 1.00 94.69 93 GLN A C 1
ATOM 687 O O . GLN A 1 93 ? 14.823 -2.313 9.930 1.00 94.69 93 GLN A O 1
ATOM 692 N N . SER A 1 94 ? 12.608 -2.227 9.521 1.00 93.56 94 SER A N 1
ATOM 693 C CA . SER A 1 94 ? 12.694 -2.551 8.091 1.00 93.56 94 SER A CA 1
ATOM 694 C C . SER A 1 94 ? 13.560 -1.573 7.295 1.00 93.56 94 SER A 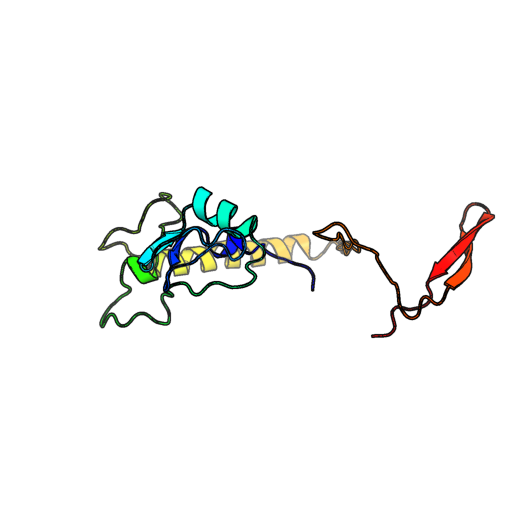C 1
ATOM 696 O O . SER A 1 94 ? 14.071 -1.941 6.245 1.00 93.56 94 SER A O 1
ATOM 698 N N . ILE A 1 95 ? 13.748 -0.345 7.784 1.00 93.31 95 ILE A N 1
ATOM 699 C CA . ILE A 1 95 ? 14.685 0.622 7.198 1.00 93.31 95 ILE A CA 1
ATOM 700 C C . ILE A 1 95 ? 16.047 0.574 7.901 1.00 93.31 95 ILE A C 1
ATOM 702 O O . ILE A 1 95 ? 17.090 0.586 7.246 1.00 93.31 95 ILE A O 1
ATOM 706 N N . GLY A 1 96 ? 16.057 0.514 9.234 1.00 94.44 96 GLY A N 1
ATOM 707 C CA . GLY A 1 96 ? 17.279 0.604 10.032 1.00 94.44 96 GLY A CA 1
ATOM 708 C C . GLY A 1 96 ? 18.239 -0.573 9.846 1.00 94.44 96 GLY A C 1
ATOM 709 O O . GLY A 1 96 ? 19.437 -0.362 9.646 1.00 94.44 96 GLY A O 1
ATOM 710 N N . GLU A 1 97 ? 17.740 -1.810 9.886 1.00 93.06 97 GLU A N 1
ATOM 711 C CA . GLU A 1 97 ? 18.586 -3.003 9.761 1.00 93.06 97 GLU A CA 1
ATOM 712 C C . GLU A 1 97 ? 19.247 -3.087 8.371 1.00 93.06 97 GLU A C 1
ATOM 714 O O . GLU A 1 97 ? 20.481 -3.123 8.315 1.00 93.06 97 GLU A O 1
ATOM 719 N N . PRO A 1 98 ? 18.512 -2.999 7.241 1.00 91.75 98 PRO A N 1
ATOM 720 C CA . PRO A 1 98 ? 19.145 -2.977 5.924 1.00 91.75 98 PRO A CA 1
ATOM 721 C C . PRO A 1 98 ? 20.071 -1.777 5.721 1.00 91.75 98 PRO A C 1
ATOM 723 O O . PRO A 1 98 ? 21.115 -1.921 5.088 1.00 91.75 98 PRO A O 1
ATOM 726 N N . GLY A 1 99 ? 19.736 -0.609 6.278 1.00 92.06 99 GLY A N 1
ATOM 727 C CA . GLY A 1 99 ? 20.569 0.590 6.180 1.00 92.06 99 GLY A CA 1
ATOM 728 C C . GLY A 1 99 ? 21.938 0.403 6.834 1.00 92.06 99 GLY A C 1
ATOM 729 O O . GLY A 1 99 ? 22.968 0.611 6.192 1.00 92.06 99 GLY A O 1
ATOM 730 N N . THR A 1 100 ? 21.964 -0.071 8.083 1.00 89.81 100 THR A N 1
ATOM 731 C CA . THR A 1 100 ? 23.228 -0.375 8.780 1.00 89.81 100 THR A CA 1
ATOM 732 C C . THR A 1 100 ? 24.021 -1.476 8.070 1.00 89.81 100 THR A C 1
ATOM 734 O O . THR A 1 100 ? 25.245 -1.376 7.937 1.00 89.81 100 THR A O 1
ATOM 737 N N . GLN A 1 101 ? 23.331 -2.487 7.532 1.00 88.06 101 GLN A N 1
ATOM 738 C CA . GLN A 1 101 ? 23.941 -3.568 6.762 1.00 88.06 101 GLN A CA 1
ATOM 739 C C . GLN A 1 101 ? 24.565 -3.081 5.447 1.00 88.06 101 GLN A C 1
ATOM 741 O O . GLN A 1 101 ? 25.650 -3.549 5.080 1.00 88.06 101 GLN A O 1
ATOM 746 N N . LEU A 1 102 ? 23.902 -2.165 4.740 1.00 89.19 102 LEU A N 1
ATOM 747 C CA . LEU A 1 102 ? 24.396 -1.580 3.498 1.00 89.19 102 LEU A CA 1
ATOM 748 C C . LEU A 1 102 ? 25.653 -0.757 3.761 1.00 89.19 102 LEU A C 1
ATOM 750 O O . LEU A 1 102 ? 26.644 -0.935 3.060 1.00 89.19 102 LEU A O 1
ATOM 754 N N . THR A 1 103 ? 25.661 0.065 4.814 1.00 85.94 103 THR A N 1
ATOM 755 C CA . THR A 1 103 ? 26.851 0.827 5.213 1.00 85.94 103 THR A CA 1
ATOM 756 C C . THR A 1 103 ? 28.040 -0.097 5.460 1.00 85.94 103 THR A C 1
ATOM 758 O O . THR A 1 103 ? 29.111 0.119 4.894 1.00 85.94 103 THR A O 1
ATOM 761 N N . LEU A 1 104 ? 27.852 -1.171 6.234 1.00 84.44 104 LEU A N 1
ATOM 762 C CA . LEU A 1 104 ? 28.916 -2.146 6.470 1.00 84.44 104 LEU A CA 1
ATOM 763 C C . LEU A 1 104 ? 29.385 -2.804 5.164 1.00 84.44 104 LEU A C 1
ATOM 765 O O . LEU A 1 104 ? 30.588 -2.870 4.930 1.00 84.44 104 LEU A O 1
ATOM 769 N N . ARG A 1 105 ? 28.481 -3.254 4.283 1.00 76.88 105 ARG A N 1
ATOM 770 C CA . ARG A 1 105 ? 28.867 -3.903 3.013 1.00 76.88 105 ARG A CA 1
ATOM 771 C C . ARG A 1 105 ? 29.617 -2.963 2.076 1.00 76.88 105 ARG A C 1
ATOM 773 O O . ARG A 1 105 ? 30.646 -3.364 1.538 1.00 76.88 105 ARG A O 1
ATOM 780 N N . THR A 1 106 ? 29.156 -1.725 1.916 1.00 75.75 106 THR A N 1
ATOM 781 C CA . THR A 1 106 ? 29.784 -0.751 1.015 1.00 75.75 106 THR A CA 1
ATOM 782 C C . THR A 1 106 ? 31.205 -0.409 1.452 1.00 75.75 106 THR A C 1
ATOM 784 O O . THR A 1 106 ? 32.076 -0.303 0.599 1.00 75.75 106 THR A O 1
ATOM 787 N N . PHE A 1 107 ? 31.500 -0.319 2.754 1.00 70.81 107 PHE A N 1
ATOM 788 C CA . PHE A 1 107 ? 32.881 -0.092 3.204 1.00 70.81 107 PHE A CA 1
ATOM 789 C C . PHE A 1 107 ? 33.813 -1.282 2.946 1.00 70.81 107 PHE A C 1
ATOM 791 O O . PHE A 1 107 ? 34.986 -1.075 2.648 1.00 70.81 107 PHE A O 1
ATOM 798 N N . HIS A 1 108 ? 33.310 -2.517 3.018 1.00 64.94 108 HIS A N 1
ATOM 799 C CA . HIS A 1 108 ? 34.119 -3.708 2.734 1.00 64.94 108 HIS A CA 1
ATOM 800 C C . HIS A 1 108 ? 34.309 -3.949 1.224 1.00 64.94 108 HIS A C 1
ATOM 802 O O . HIS A 1 108 ? 35.340 -4.477 0.818 1.00 64.94 108 HIS A O 1
ATOM 808 N N . VAL A 1 109 ? 33.337 -3.552 0.393 1.00 62.44 109 VAL A N 1
ATOM 809 C CA . VAL A 1 109 ? 33.347 -3.735 -1.073 1.00 62.44 109 VAL A CA 1
ATOM 810 C C . VAL A 1 109 ? 33.877 -2.498 -1.818 1.00 62.44 109 VAL A C 1
ATOM 812 O O . VAL A 1 109 ? 34.324 -2.607 -2.951 1.00 62.44 109 VAL A O 1
ATOM 815 N N . GLY A 1 110 ? 33.927 -1.323 -1.187 1.00 57.47 110 GLY A N 1
ATOM 816 C CA . GLY A 1 110 ? 34.315 -0.048 -1.810 1.00 57.47 110 GLY 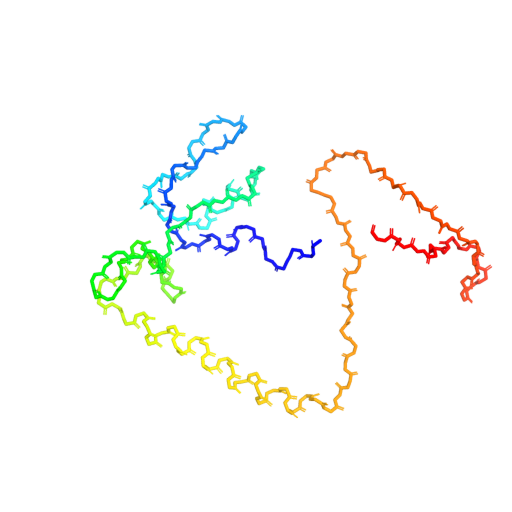A CA 1
ATOM 817 C C . GLY A 1 110 ? 35.757 0.047 -2.332 1.00 57.47 110 GLY A C 1
ATOM 818 O O . GLY A 1 110 ? 36.116 1.061 -2.921 1.00 57.47 110 GLY A O 1
ATOM 819 N N . GLY A 1 111 ? 36.584 -0.987 -2.138 1.00 56.41 111 GLY A N 1
ATOM 820 C CA . GLY A 1 111 ? 37.931 -1.091 -2.713 1.00 56.41 111 GLY A CA 1
ATOM 821 C C . GLY A 1 111 ? 38.002 -1.759 -4.095 1.00 56.41 111 GLY A C 1
ATOM 822 O O . GLY A 1 111 ? 39.058 -1.723 -4.721 1.00 56.41 111 GLY A O 1
ATOM 823 N N . ILE A 1 112 ? 36.915 -2.367 -4.581 1.00 64.38 112 ILE A N 1
ATOM 824 C CA . ILE A 1 112 ? 36.845 -3.024 -5.896 1.00 64.38 112 ILE A CA 1
ATOM 825 C C . ILE A 1 112 ? 35.905 -2.228 -6.802 1.00 64.38 112 ILE A C 1
ATOM 827 O O . ILE A 1 112 ? 34.690 -2.257 -6.640 1.00 64.38 112 ILE A O 1
ATOM 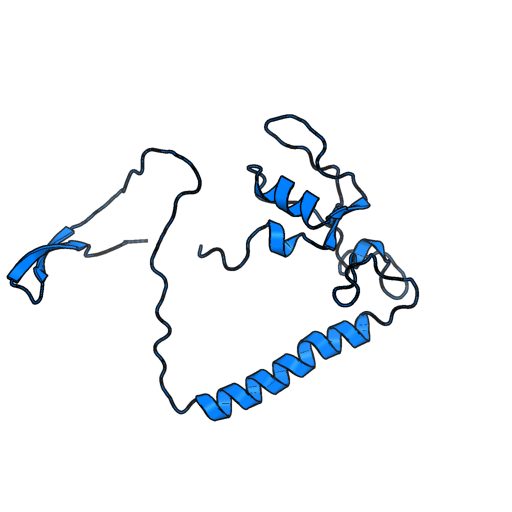831 N N . ALA A 1 113 ? 36.478 -1.488 -7.755 1.00 55.19 113 ALA A N 1
ATOM 832 C CA . ALA A 1 113 ? 35.732 -0.758 -8.775 1.00 55.19 113 ALA A CA 1
ATOM 833 C C . ALA A 1 113 ? 35.011 -1.748 -9.709 1.00 55.19 113 ALA A C 1
ATOM 835 O O . ALA A 1 113 ? 35.583 -2.236 -10.682 1.00 55.19 113 ALA A O 1
ATOM 836 N N . GLY A 1 114 ? 33.768 -2.095 -9.376 1.00 58.16 114 GLY A N 1
ATOM 837 C CA . GLY A 1 114 ? 32.887 -2.878 -10.234 1.00 58.16 114 GLY A CA 1
ATOM 838 C C . GLY A 1 114 ? 32.103 -1.953 -11.155 1.00 58.16 114 GLY A C 1
ATOM 839 O O . GLY A 1 114 ? 31.255 -1.201 -10.683 1.00 58.16 114 GLY A O 1
ATOM 840 N N . ASN A 1 115 ? 32.380 -2.006 -12.458 1.00 51.12 115 ASN A N 1
ATOM 841 C CA . ASN A 1 115 ? 31.548 -1.364 -13.473 1.00 51.12 115 ASN A CA 1
ATOM 842 C C . ASN A 1 115 ? 30.145 -1.983 -13.423 1.00 51.12 115 ASN A C 1
ATOM 844 O O . ASN A 1 115 ? 29.967 -3.148 -13.780 1.00 51.12 115 ASN A O 1
ATOM 848 N N . ILE A 1 116 ? 29.156 -1.216 -12.970 1.00 60.31 116 ILE A N 1
ATOM 849 C CA . ILE A 1 116 ? 27.747 -1.577 -13.116 1.00 60.31 116 ILE A CA 1
ATOM 850 C C . ILE A 1 116 ? 27.426 -1.394 -14.600 1.00 60.31 116 ILE A C 1
ATOM 852 O O . ILE A 1 116 ? 27.515 -0.289 -15.128 1.00 60.31 116 ILE A O 1
ATOM 856 N N . SER A 1 117 ? 27.160 -2.501 -15.289 1.00 58.62 117 SER A N 1
ATOM 857 C CA . SER A 1 117 ? 26.728 -2.489 -16.684 1.00 58.62 117 SER A CA 1
ATOM 858 C C . SER A 1 117 ? 25.318 -1.911 -16.748 1.00 58.62 117 SER A C 1
ATOM 860 O O . SER A 1 117 ? 24.407 -2.477 -16.153 1.00 58.62 117 SER A O 1
ATOM 862 N N . GLU A 1 118 ? 25.139 -0.812 -17.475 1.00 56.47 118 GLU A N 1
ATOM 863 C CA . GLU A 1 118 ? 23.814 -0.292 -17.807 1.00 56.47 118 GLU A CA 1
ATOM 864 C C . GLU A 1 118 ? 23.127 -1.246 -18.798 1.00 56.47 118 GLU A C 1
ATOM 866 O O . GLU A 1 118 ? 23.700 -1.623 -19.828 1.00 56.47 118 GLU A O 1
ATOM 871 N N . GLU A 1 119 ? 21.902 -1.669 -18.491 1.00 53.50 119 GLU A N 1
ATOM 872 C CA . GLU A 1 119 ? 21.100 -2.503 -19.385 1.00 53.50 119 GLU A CA 1
ATOM 873 C C . GLU A 1 119 ? 20.463 -1.633 -20.483 1.00 53.50 119 GLU A C 1
ATOM 875 O O . GLU A 1 119 ? 19.375 -1.089 -20.342 1.00 53.50 119 GLU A O 1
ATOM 880 N N . ASN A 1 120 ? 21.137 -1.486 -21.627 1.00 54.34 120 ASN A N 1
ATOM 881 C CA . ASN A 1 120 ? 20.649 -0.664 -22.744 1.00 54.34 120 ASN A CA 1
ATOM 882 C C . ASN A 1 120 ? 19.707 -1.445 -23.688 1.00 54.34 120 ASN A C 1
ATOM 884 O O . ASN A 1 120 ? 19.995 -1.589 -24.879 1.00 54.34 120 ASN A O 1
ATOM 888 N N . LYS A 1 121 ? 18.603 -1.999 -23.168 1.00 59.25 121 LYS A N 1
ATOM 889 C CA . LYS A 1 121 ? 17.581 -2.694 -23.976 1.00 59.25 121 LYS A CA 1
ATOM 890 C C . LYS A 1 121 ? 16.197 -2.091 -23.748 1.00 59.25 121 LYS A C 1
ATOM 892 O O . LYS A 1 121 ? 15.730 -2.011 -22.622 1.00 59.25 121 LYS A O 1
ATOM 897 N N . LEU A 1 122 ? 15.525 -1.722 -24.837 1.00 62.12 122 LEU A N 1
ATOM 898 C CA . LEU A 1 122 ? 14.139 -1.256 -24.836 1.00 62.12 122 LEU A CA 1
ATOM 899 C C . LEU A 1 122 ? 13.257 -2.331 -25.481 1.00 62.12 122 LEU A C 1
ATOM 901 O O . LEU A 1 122 ? 13.426 -2.637 -26.659 1.00 62.12 122 LEU A O 1
ATOM 905 N N . ALA A 1 123 ? 12.336 -2.911 -24.711 1.00 72.50 123 ALA A N 1
ATOM 906 C CA . ALA A 1 123 ? 11.340 -3.860 -25.204 1.00 72.50 123 ALA A CA 1
ATOM 907 C C . ALA A 1 123 ? 9.963 -3.185 -25.261 1.00 72.50 123 ALA A C 1
ATOM 909 O O . ALA A 1 123 ? 9.530 -2.563 -24.290 1.00 72.50 123 ALA A O 1
ATOM 910 N N . VAL A 1 124 ? 9.276 -3.300 -26.399 1.00 72.94 124 VAL A N 1
ATOM 911 C CA . VAL A 1 124 ? 7.909 -2.788 -26.573 1.00 72.94 124 VAL A CA 1
ATOM 912 C C . VAL A 1 124 ? 6.890 -3.769 -25.991 1.00 72.94 124 VAL A C 1
ATOM 914 O O . VAL A 1 124 ? 7.059 -4.982 -26.092 1.00 72.94 124 VAL A O 1
ATOM 917 N N . LYS A 1 125 ? 5.835 -3.240 -25.360 1.00 68.50 125 LYS A N 1
ATOM 918 C CA . LYS A 1 125 ? 4.790 -4.036 -24.687 1.00 68.50 125 LYS A CA 1
ATOM 919 C C . LYS A 1 125 ? 3.689 -4.543 -25.627 1.00 68.50 125 LYS A C 1
ATOM 921 O O . LYS A 1 125 ? 2.931 -5.423 -25.240 1.00 68.50 125 LYS A O 1
ATOM 926 N N . PHE A 1 126 ? 3.593 -3.989 -26.834 1.00 77.75 126 PHE A N 1
ATOM 927 C CA . PHE A 1 126 ? 2.536 -4.287 -27.798 1.00 77.75 126 PHE A CA 1
ATOM 928 C C . PHE A 1 126 ? 3.114 -4.416 -29.205 1.00 77.75 126 PHE A C 1
ATOM 930 O O . PHE A 1 126 ? 4.136 -3.799 -29.517 1.00 77.75 126 PHE A O 1
ATOM 937 N N . ASP A 1 127 ? 2.425 -5.176 -30.055 1.00 71.06 127 ASP A N 1
ATOM 938 C CA . ASP A 1 127 ? 2.744 -5.253 -31.476 1.00 71.06 127 ASP A CA 1
ATOM 939 C C . ASP A 1 127 ? 2.453 -3.905 -32.147 1.00 71.06 127 ASP A C 1
ATOM 941 O O . ASP A 1 127 ? 1.352 -3.358 -32.053 1.00 71.06 127 ASP A O 1
ATOM 945 N N . GLY A 1 128 ? 3.454 -3.358 -32.830 1.00 81.19 128 GLY A N 1
ATOM 946 C CA . GLY A 1 128 ? 3.372 -2.063 -33.491 1.00 81.19 128 GLY A CA 1
ATOM 947 C C . GLY A 1 128 ? 4.514 -1.861 -34.479 1.00 81.19 128 GLY A C 1
ATOM 948 O O . GLY A 1 128 ? 5.432 -2.676 -34.574 1.00 81.19 128 GLY A O 1
ATOM 949 N N . VAL A 1 129 ? 4.452 -0.765 -35.232 1.00 80.44 129 VAL A N 1
ATOM 950 C CA . VAL A 1 129 ? 5.539 -0.356 -36.127 1.00 80.44 129 VAL A CA 1
ATOM 951 C C . VAL A 1 129 ? 6.457 0.576 -35.347 1.00 80.44 129 VAL A C 1
ATOM 953 O O . VAL A 1 129 ? 6.027 1.636 -34.903 1.00 80.44 129 VAL A O 1
ATOM 956 N N . ALA A 1 130 ? 7.710 0.167 -35.153 1.00 73.31 130 ALA A N 1
ATOM 957 C CA . ALA A 1 130 ? 8.729 1.023 -34.562 1.00 73.31 130 ALA A CA 1
ATOM 958 C C . ALA A 1 130 ? 9.259 1.990 -35.631 1.00 73.31 130 ALA A C 1
ATOM 960 O O . ALA A 1 130 ? 9.832 1.556 -36.631 1.00 73.31 130 ALA A O 1
ATOM 961 N N . GLU A 1 131 ? 9.071 3.288 -35.413 1.00 74.50 131 GLU A N 1
ATOM 962 C CA . GLU A 1 131 ? 9.670 4.354 -36.212 1.00 74.50 131 GLU A CA 1
ATOM 963 C C . GLU A 1 131 ? 10.769 5.023 -35.381 1.00 74.50 131 GLU A C 1
ATOM 965 O O . GLU A 1 131 ? 10.565 5.342 -34.210 1.00 74.50 131 GLU A O 1
ATOM 970 N N . ILE A 1 132 ? 11.961 5.164 -35.961 1.00 73.56 132 ILE A N 1
ATOM 971 C CA . ILE A 1 132 ? 13.107 5.805 -35.310 1.00 73.56 132 ILE A CA 1
ATOM 972 C C . ILE A 1 132 ? 13.341 7.137 -36.017 1.00 73.56 132 ILE A C 1
ATOM 974 O O . ILE A 1 132 ? 13.779 7.152 -37.168 1.00 73.56 132 ILE A O 1
ATOM 978 N N . GLU A 1 133 ? 13.072 8.243 -35.328 1.00 67.62 133 GLU A N 1
ATOM 979 C CA . GLU A 1 133 ? 13.400 9.583 -35.814 1.00 67.62 133 GLU A CA 1
ATOM 980 C C . GLU A 1 133 ? 14.894 9.887 -35.568 1.00 67.62 133 GLU A C 1
ATOM 982 O O . GLU A 1 133 ? 15.462 9.513 -34.542 1.00 67.62 133 GLU A O 1
ATOM 987 N N . ASP A 1 134 ? 15.554 10.527 -36.540 1.00 59.31 134 ASP A N 1
ATOM 988 C CA . ASP A 1 134 ? 16.947 11.004 -36.455 1.00 59.31 134 ASP A CA 1
ATOM 989 C C . ASP A 1 134 ? 18.053 9.949 -36.192 1.00 59.31 134 ASP A C 1
ATOM 991 O O . ASP A 1 134 ? 19.065 10.215 -35.534 1.00 59.31 134 ASP A O 1
ATOM 995 N N . LEU A 1 135 ? 17.949 8.757 -36.794 1.00 64.56 135 LEU A N 1
ATOM 996 C CA . LEU A 1 135 ? 19.042 7.774 -36.786 1.00 64.56 135 LEU A CA 1
ATOM 997 C C . LEU A 1 135 ? 20.236 8.245 -37.650 1.00 64.56 135 LEU A C 1
ATOM 999 O O . LEU A 1 135 ? 20.246 8.084 -38.871 1.00 64.56 135 LEU A O 1
ATOM 1003 N N . LYS A 1 136 ? 21.287 8.781 -37.018 1.00 66.00 136 LYS A N 1
ATOM 1004 C CA . LYS A 1 136 ? 22.570 9.082 -37.680 1.00 66.00 136 LYS A CA 1
ATOM 1005 C C . LYS A 1 136 ? 23.572 7.952 -37.462 1.00 66.00 136 LYS A C 1
ATOM 1007 O O . LYS A 1 136 ? 24.150 7.822 -36.379 1.00 66.00 136 LYS A O 1
ATOM 1012 N N . THR A 1 137 ? 23.801 7.164 -38.506 1.00 71.69 137 THR A N 1
ATOM 1013 C CA . THR A 1 137 ? 24.827 6.118 -38.540 1.00 71.69 137 THR A CA 1
ATOM 1014 C C . THR A 1 137 ? 26.062 6.581 -39.302 1.00 71.69 137 THR A C 1
ATOM 1016 O O . THR A 1 137 ? 25.979 7.342 -40.268 1.00 71.69 137 THR A O 1
ATOM 1019 N N . VAL A 1 138 ? 27.228 6.103 -38.876 1.00 76.56 138 VAL A N 1
ATOM 1020 C CA . VAL A 1 138 ? 28.436 6.098 -39.701 1.00 76.56 138 VAL A CA 1
ATOM 1021 C C . VAL A 1 138 ? 28.940 4.683 -39.854 1.00 76.56 138 VAL A C 1
ATOM 1023 O O . VAL A 1 138 ? 28.846 3.870 -38.939 1.00 76.56 138 VAL A O 1
ATOM 1026 N N . LYS A 1 139 ? 29.535 4.411 -41.007 1.00 67.94 139 LYS A N 1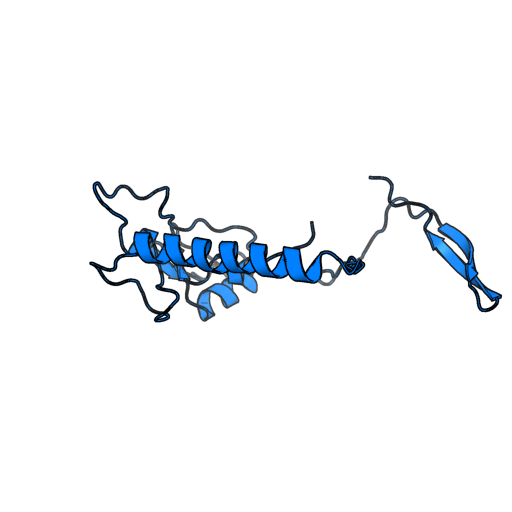
ATOM 1027 C CA . LYS A 1 139 ? 30.224 3.153 -41.247 1.00 67.94 139 LYS A CA 1
ATOM 1028 C C . LYS A 1 139 ? 31.529 3.142 -40.460 1.00 67.94 139 LYS A C 1
ATOM 1030 O O . LYS A 1 139 ? 32.422 3.944 -40.734 1.00 67.94 139 LYS A O 1
ATOM 1035 N N . GLY A 1 140 ? 31.613 2.262 -39.473 1.00 66.00 140 GLY A N 1
ATOM 1036 C CA . GLY A 1 140 ? 32.839 1.924 -38.767 1.00 66.00 140 GLY A CA 1
ATOM 1037 C C . GLY A 1 140 ? 33.298 0.515 -39.123 1.00 66.00 140 GLY A C 1
ATOM 1038 O O . GLY A 1 140 ? 32.586 -0.253 -39.767 1.00 66.00 140 GLY A O 1
ATOM 1039 N N . THR A 1 141 ? 34.508 0.170 -38.708 1.00 66.38 141 THR A N 1
ATOM 1040 C CA . THR A 1 141 ? 35.042 -1.189 -38.831 1.00 66.38 141 THR A CA 1
ATOM 1041 C C . THR A 1 141 ? 35.173 -1.756 -37.427 1.00 66.38 141 THR A C 1
ATOM 1043 O O . THR A 1 141 ? 35.811 -1.130 -36.580 1.00 66.38 141 THR A O 1
ATOM 1046 N N . ASP A 1 142 ? 34.542 -2.900 -37.165 1.00 67.00 142 ASP A N 1
ATOM 1047 C CA . ASP A 1 142 ? 34.718 -3.614 -35.895 1.00 67.00 142 ASP A CA 1
ATOM 1048 C C . ASP A 1 142 ? 36.103 -4.296 -35.853 1.00 67.00 142 ASP A C 1
ATOM 1050 O O . ASP A 1 142 ? 36.792 -4.395 -36.873 1.00 67.00 142 ASP A O 1
ATOM 1054 N N . ASN A 1 143 ? 36.512 -4.803 -34.689 1.00 62.00 143 ASN A N 1
ATOM 1055 C CA . ASN A 1 143 ? 37.798 -5.483 -34.466 1.00 62.00 143 ASN A CA 1
ATOM 1056 C C . ASN A 1 143 ? 38.044 -6.692 -35.398 1.00 62.00 143 ASN A C 1
ATOM 1058 O O . ASN A 1 143 ? 39.188 -7.110 -35.561 1.00 62.00 143 ASN A O 1
ATOM 1062 N N . ASP A 1 144 ? 36.995 -7.213 -36.040 1.00 65.69 144 ASP A N 1
ATOM 1063 C CA . ASP A 1 144 ? 37.030 -8.337 -36.986 1.00 65.69 144 ASP A CA 1
ATOM 1064 C C . ASP A 1 144 ? 37.002 -7.917 -38.475 1.00 65.69 144 ASP A C 1
ATOM 1066 O O . ASP A 1 144 ? 36.885 -8.760 -39.362 1.00 65.69 144 ASP A O 1
ATOM 1070 N N . GLY A 1 145 ? 37.125 -6.620 -38.791 1.00 63.66 145 GLY A N 1
ATOM 1071 C CA . GLY A 1 145 ? 37.265 -6.147 -40.179 1.00 63.66 145 GLY A CA 1
ATOM 1072 C C . GLY A 1 145 ? 35.960 -6.055 -40.981 1.00 63.66 145 GLY A C 1
ATOM 1073 O O . GLY A 1 145 ? 36.002 -5.792 -42.183 1.00 63.66 145 GLY A O 1
ATOM 1074 N N . ASN A 1 146 ? 34.808 -6.239 -40.336 1.00 68.06 146 ASN A N 1
ATOM 1075 C CA . ASN A 1 146 ? 33.495 -6.113 -40.968 1.00 68.06 146 ASN A CA 1
ATOM 1076 C C . ASN A 1 146 ? 32.985 -4.663 -40.900 1.00 68.06 146 ASN A C 1
ATOM 1078 O O . ASN A 1 146 ? 33.148 -3.993 -39.877 1.00 68.06 146 ASN A O 1
ATOM 1082 N N . GLU A 1 147 ? 32.359 -4.187 -41.985 1.00 61.72 147 GLU A N 1
ATOM 1083 C CA . GLU A 1 147 ? 31.631 -2.910 -41.997 1.00 61.72 147 GLU A CA 1
ATOM 1084 C C . GLU A 1 147 ? 30.435 -3.011 -41.039 1.00 61.72 147 GLU A C 1
ATOM 1086 O O . GLU A 1 147 ? 29.510 -3.789 -41.275 1.00 61.72 147 GLU A O 1
ATOM 1091 N N . VAL A 1 148 ? 30.458 -2.226 -39.961 1.00 72.31 148 VAL A N 1
ATOM 1092 C CA . VAL A 1 148 ? 29.353 -2.103 -39.005 1.00 72.31 148 VAL A CA 1
ATOM 1093 C C . VAL A 1 148 ? 28.848 -0.666 -38.990 1.00 72.31 148 VAL A C 1
ATOM 1095 O O . VAL A 1 148 ? 29.627 0.288 -38.992 1.00 72.31 148 VAL A O 1
ATOM 1098 N N . ASP A 1 149 ? 27.530 -0.500 -38.965 1.00 67.19 149 ASP A N 1
ATOM 1099 C CA . ASP A 1 149 ? 26.913 0.815 -38.825 1.00 67.19 149 ASP A CA 1
ATOM 1100 C C . ASP A 1 149 ? 26.903 1.215 -37.342 1.00 67.19 149 ASP A C 1
ATOM 1102 O O . ASP A 1 149 ? 26.188 0.639 -36.521 1.00 67.19 149 ASP A O 1
ATOM 1106 N N . ILE A 1 150 ? 27.725 2.205 -36.990 1.00 69.69 150 ILE A N 1
ATOM 1107 C CA . ILE A 1 150 ? 27.854 2.754 -35.638 1.00 69.69 150 ILE A CA 1
ATOM 1108 C C . ILE A 1 150 ? 26.940 3.978 -35.519 1.00 69.69 150 ILE A C 1
ATOM 1110 O O . ILE A 1 150 ? 27.081 4.951 -36.262 1.00 69.69 150 ILE A O 1
ATOM 1114 N N . VAL A 1 151 ? 26.004 3.951 -34.570 1.00 69.81 151 VAL A N 1
ATOM 1115 C CA . VAL A 1 151 ? 25.100 5.077 -34.280 1.00 69.81 151 VAL A CA 1
ATOM 1116 C C . VAL A 1 151 ? 25.859 6.135 -33.469 1.00 69.81 151 VAL A C 1
ATOM 1118 O O . VAL A 1 151 ? 26.329 5.843 -32.372 1.00 69.81 151 VAL A O 1
ATOM 1121 N N . ILE A 1 152 ? 25.995 7.361 -33.993 1.00 66.25 152 ILE A N 1
ATOM 1122 C CA . ILE A 1 152 ? 26.838 8.409 -33.374 1.00 66.25 152 ILE A CA 1
ATOM 1123 C C . ILE A 1 152 ? 26.141 9.150 -32.227 1.00 66.25 152 ILE A C 1
ATOM 1125 O O . ILE A 1 152 ? 26.817 9.673 -31.345 1.00 66.25 152 ILE A O 1
ATOM 1129 N N . SER A 1 153 ? 24.811 9.233 -32.199 1.00 49.22 153 SER A N 1
ATOM 1130 C CA . SER A 1 153 ? 24.124 9.983 -31.145 1.00 49.22 153 SER A CA 1
ATOM 1131 C C . SER A 1 153 ? 22.647 9.632 -31.049 1.00 49.22 153 SER A C 1
ATOM 1133 O O . SER A 1 153 ? 21.969 9.522 -32.067 1.00 49.22 153 SER A O 1
ATOM 1135 N N . ARG A 1 154 ? 22.160 9.548 -29.808 1.00 53.53 154 ARG A N 1
ATOM 1136 C CA . ARG A 1 154 ? 20.770 9.816 -29.429 1.00 53.53 154 ARG A CA 1
ATOM 1137 C C . ARG A 1 154 ? 20.763 11.266 -28.940 1.00 53.53 154 ARG A C 1
ATOM 1139 O O . ARG A 1 154 ? 21.193 11.521 -27.817 1.00 53.53 154 ARG A O 1
ATOM 1146 N N . THR A 1 155 ? 20.426 12.231 -29.794 1.00 37.84 155 THR A N 1
ATOM 1147 C CA . THR A 1 155 ? 20.338 13.628 -29.345 1.00 37.84 155 THR A CA 1
ATOM 1148 C C . THR A 1 155 ? 18.949 13.864 -28.769 1.00 37.84 155 THR A C 1
ATOM 1150 O O . THR A 1 155 ? 18.020 14.062 -29.537 1.00 37.84 155 THR A O 1
ATOM 1153 N N . SER A 1 156 ? 18.910 13.857 -27.429 1.00 40.25 156 SER A N 1
ATOM 1154 C CA . SER A 1 156 ? 17.864 14.336 -26.505 1.00 40.25 156 SER A CA 1
ATOM 1155 C C . SER A 1 156 ? 16.474 13.722 -26.620 1.00 40.25 156 SER A C 1
ATOM 1157 O O . SER A 1 156 ? 15.721 14.100 -27.536 1.00 40.25 156 SER A O 1
#

Organism: NCBI:txid1912246

pLDDT: mean 81.87, std 14.48, range [37.84, 96.0]

Secondary structure (DSSP, 8-state):
---SS-HHHHHTT-BBSS-EE-TTT--EEE-TT-B--HHHHHHHHTTT-----B--GGG---SSS--HHHH-EETTTTEEPPTT--HHHHHHHHHHHHHHHHHHHHHHHTTS------------SS------TT-EEEEEE-TTS-EEEEEEE---

Radius of gyration: 23.32 Å; chains: 1; bounding box: 54×27×60 Å

Foldseek 3Di:
DPCPDAQLVVQAQFAAQAFDAAPVPRHTLHHHLDHCHSVSSVVVSPGPDPDGDTAAQVPAPDPDHHDQNNVGADPVVRHRDDPPDPVVVVVVCVCVVVVVVVVVVCVVCVVDPDPDDDPPDDDDPDDDDDDDPPFDWDFDADPVRDTDTDGPDDDD

InterPro domains:
  IPR007081 RNA polymerase Rpb1, domain 5 [PF04998] (60-138)
  IPR045867 DNA-directed RNA polymerase, subunit beta-prime [PTHR19376] (8-133)